Protein AF-F5CIU0-F1 (afdb_monomer_lite)

Organism: NCBI:txid401106

Foldseek 3Di:
DVVQVLCCVAQVHPVSVVVVQVVLVVPQDAWWKWFWWQDPVVRHIDIWIGHDPDPGDDPPIGTDDIDTD

Sequence (69 aa):
GELASAIDEAFGSFDKFQAQFNAVATTIQGNGWAALSWDPIGKTLITQQLRDHHNNLILPTVPILLVDV

Structure (mmCIF, N/CA/C/O backbone):
data_AF-F5CIU0-F1
#
_entry.id   AF-F5CIU0-F1
#
loop_
_atom_site.group_PDB
_atom_site.id
_atom_site.type_symbol
_atom_site.label_atom_id
_atom_site.label_alt_id
_atom_site.label_comp_id
_atom_site.label_asym_id
_atom_site.label_entity_id
_atom_site.label_seq_id
_atom_site.pdbx_PDB_ins_code
_atom_site.Cartn_x
_atom_site.Cartn_y
_atom_site.Cartn_z
_atom_site.occupancy
_atom_site.B_iso_or_equiv
_atom_site.auth_seq_id
_atom_site.auth_comp_id
_atom_site.auth_asym_id
_atom_site.auth_atom_id
_atom_site.pdbx_PDB_model_num
ATOM 1 N N . GLY A 1 1 ? -8.906 -6.177 14.754 1.00 93.94 1 GLY A N 1
ATOM 2 C CA . GLY A 1 1 ? -7.701 -5.731 15.487 1.00 93.94 1 GLY A CA 1
ATOM 3 C C . GLY A 1 1 ? -7.215 -4.429 14.884 1.00 93.94 1 GLY A C 1
ATOM 4 O O . GLY A 1 1 ? -7.667 -4.113 13.793 1.00 93.94 1 GLY A O 1
ATOM 5 N N . GLU A 1 2 ? -6.319 -3.701 15.553 1.00 95.00 2 GLU A N 1
ATOM 6 C CA . GLU A 1 2 ? -5.925 -2.331 15.156 1.00 95.00 2 GLU A CA 1
ATOM 7 C C . GLU A 1 2 ? -5.434 -2.231 13.704 1.00 95.00 2 GLU A C 1
ATOM 9 O O . GLU A 1 2 ? -5.897 -1.373 12.960 1.00 95.00 2 GLU A O 1
ATOM 14 N N . LEU A 1 3 ? -4.588 -3.167 13.256 1.00 94.44 3 LEU A N 1
ATOM 15 C CA . LEU A 1 3 ? -4.106 -3.194 11.870 1.00 94.44 3 LEU A CA 1
ATOM 16 C C . LEU A 1 3 ? -5.233 -3.397 10.844 1.00 94.44 3 LEU A C 1
ATOM 18 O O . LEU A 1 3 ? -5.221 -2.766 9.795 1.00 94.44 3 LEU A O 1
ATOM 22 N N . ALA A 1 4 ? -6.209 -4.260 11.139 1.00 96.44 4 ALA A N 1
ATOM 23 C CA . ALA A 1 4 ? -7.334 -4.495 10.232 1.00 96.44 4 ALA A CA 1
ATOM 24 C C . ALA A 1 4 ? -8.188 -3.229 10.078 1.00 96.44 4 ALA A C 1
ATOM 26 O O . ALA A 1 4 ? -8.531 -2.858 8.964 1.00 96.44 4 ALA A O 1
ATOM 27 N N . SER A 1 5 ? -8.444 -2.522 11.184 1.00 97.56 5 SER A N 1
ATOM 28 C CA . SER A 1 5 ? -9.161 -1.245 11.161 1.00 97.56 5 SER A CA 1
ATOM 29 C C . SER A 1 5 ? -8.399 -0.175 10.378 1.00 97.56 5 SER A C 1
ATOM 31 O O . SER A 1 5 ? -8.996 0.490 9.542 1.00 97.56 5 SER A O 1
ATOM 33 N N . ALA A 1 6 ? -7.079 -0.066 10.560 1.00 97.25 6 ALA A N 1
ATOM 34 C CA . ALA A 1 6 ? -6.257 0.862 9.782 1.00 97.25 6 ALA A CA 1
ATOM 35 C C . ALA A 1 6 ? -6.265 0.540 8.273 1.00 97.25 6 ALA A C 1
ATOM 37 O O . ALA A 1 6 ? -6.252 1.449 7.445 1.00 97.25 6 ALA A O 1
ATOM 38 N N . ILE A 1 7 ? -6.305 -0.745 7.902 1.00 98.00 7 ILE A N 1
ATOM 39 C CA . ILE A 1 7 ? -6.450 -1.173 6.503 1.00 98.00 7 ILE A CA 1
ATOM 40 C C . ILE A 1 7 ? -7.823 -0.772 5.954 1.00 98.00 7 ILE A C 1
ATOM 42 O O . ILE A 1 7 ? -7.902 -0.213 4.859 1.00 98.00 7 ILE A O 1
ATOM 46 N N . ASP A 1 8 ? -8.896 -1.026 6.701 1.00 98.06 8 ASP A N 1
ATOM 47 C CA . ASP A 1 8 ? -10.250 -0.661 6.284 1.00 98.06 8 ASP A CA 1
ATOM 48 C C . ASP A 1 8 ? -10.408 0.865 6.151 1.00 98.06 8 ASP A C 1
ATOM 50 O O . ASP A 1 8 ? -11.038 1.334 5.206 1.00 98.06 8 ASP A O 1
ATOM 54 N N . GLU A 1 9 ? -9.784 1.654 7.028 1.00 97.81 9 GLU A N 1
ATOM 55 C CA . GLU A 1 9 ? -9.772 3.120 6.947 1.00 97.81 9 GLU A CA 1
ATOM 56 C C . GLU A 1 9 ? -8.989 3.638 5.731 1.00 97.81 9 GLU A C 1
ATOM 58 O O . GLU A 1 9 ? -9.462 4.531 5.027 1.00 97.81 9 GLU A O 1
ATOM 63 N N . ALA A 1 10 ? -7.807 3.077 5.458 1.00 97.56 10 ALA A N 1
ATOM 64 C CA . ALA A 1 10 ? -6.935 3.552 4.384 1.00 97.56 10 ALA A CA 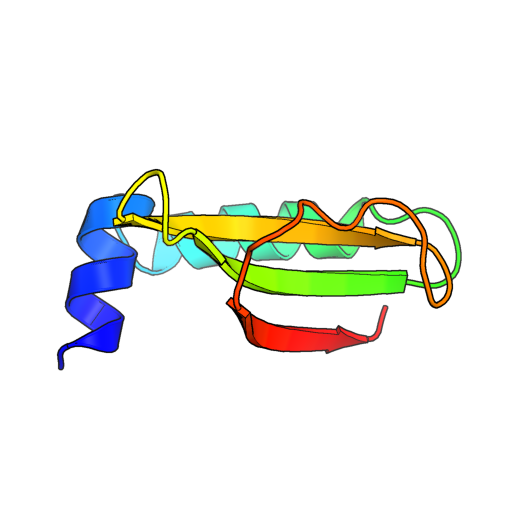1
ATOM 65 C C . ALA A 1 10 ? -7.371 3.084 2.984 1.00 97.56 10 ALA A C 1
ATOM 67 O O . ALA A 1 10 ? -7.216 3.818 2.009 1.00 97.56 10 ALA A O 1
ATOM 68 N N . PHE A 1 11 ? -7.920 1.871 2.871 1.00 97.75 11 PHE A N 1
ATOM 69 C CA . PHE A 1 11 ? -8.201 1.220 1.583 1.00 97.75 11 PHE A CA 1
ATOM 70 C C . PHE A 1 11 ? -9.684 0.870 1.383 1.00 97.75 11 PHE A C 1
ATOM 72 O O . PHE A 1 11 ? -10.094 0.447 0.299 1.00 97.75 11 PHE A O 1
ATOM 79 N N . GLY A 1 12 ? -10.520 1.048 2.406 1.00 97.88 12 GLY A N 1
ATOM 80 C CA . GLY A 1 12 ? -11.961 0.792 2.384 1.00 97.88 12 GLY A CA 1
ATOM 81 C C . GLY A 1 12 ? -12.364 -0.656 2.679 1.00 97.88 12 GLY A C 1
ATOM 82 O O . GLY A 1 12 ? -13.488 -0.885 3.115 1.00 97.88 12 GLY A O 1
ATOM 83 N N . SER A 1 13 ? -11.494 -1.629 2.405 1.00 98.06 13 SER A N 1
ATOM 84 C CA . SER A 1 13 ? -11.613 -3.017 2.866 1.00 98.06 13 SER A CA 1
ATOM 85 C C . SER A 1 13 ? -10.294 -3.764 2.673 1.00 98.06 13 SER A C 1
ATOM 87 O O . SER A 1 13 ? -9.478 -3.384 1.825 1.00 98.06 13 SER A O 1
ATOM 89 N N . PHE A 1 14 ? -10.115 -4.883 3.377 1.00 97.69 14 PHE A N 1
ATOM 90 C CA . PHE A 1 14 ? -8.985 -5.784 3.132 1.00 97.69 14 PHE A CA 1
ATOM 91 C C . PHE A 1 14 ? -8.889 -6.258 1.670 1.00 97.69 14 PHE A C 1
ATOM 93 O O . PHE A 1 14 ? -7.799 -6.259 1.105 1.00 97.69 14 PHE A O 1
ATOM 100 N N . ASP A 1 15 ? -10.009 -6.594 1.024 1.00 98.25 15 ASP A N 1
ATOM 101 C CA . ASP A 1 15 ? -10.004 -7.047 -0.378 1.00 98.25 15 ASP A CA 1
ATOM 102 C C . ASP A 1 15 ? -9.515 -5.952 -1.336 1.00 98.25 15 ASP A C 1
ATOM 104 O O . ASP A 1 15 ? -8.767 -6.221 -2.277 1.00 98.25 15 ASP A O 1
ATOM 108 N N . LYS A 1 16 ? -9.899 -4.692 -1.084 1.00 98.25 16 LYS A N 1
ATOM 109 C CA . LYS A 1 16 ? -9.419 -3.542 -1.863 1.00 98.25 16 LYS A CA 1
ATOM 110 C C . LYS A 1 16 ? -7.935 -3.295 -1.634 1.00 98.25 16 LYS A C 1
ATOM 112 O O . LYS A 1 16 ? -7.209 -3.070 -2.601 1.00 98.25 16 LYS A O 1
ATOM 117 N N . PHE A 1 17 ? -7.486 -3.390 -0.383 1.00 98.00 17 PHE A N 1
ATOM 118 C CA . PHE A 1 17 ? -6.066 -3.360 -0.049 1.00 98.00 17 PHE A CA 1
ATOM 119 C C . PHE A 1 17 ? -5.304 -4.452 -0.806 1.00 98.00 17 PHE A C 1
ATOM 121 O O . PHE A 1 17 ? -4.326 -4.145 -1.479 1.00 98.00 17 PHE A O 1
ATOM 128 N N . GLN A 1 18 ? -5.765 -5.703 -0.755 1.00 97.31 18 GLN A N 1
ATOM 129 C CA . GLN A 1 18 ? -5.102 -6.824 -1.414 1.00 97.31 18 GLN A CA 1
ATOM 130 C C . GLN A 1 18 ? -5.047 -6.625 -2.934 1.00 97.31 18 GLN A C 1
ATOM 132 O O . GLN A 1 18 ? -4.000 -6.840 -3.541 1.00 97.31 18 GLN A O 1
ATOM 137 N N . ALA A 1 19 ? -6.138 -6.163 -3.552 1.00 98.12 19 ALA A N 1
ATOM 138 C CA . ALA A 1 19 ? -6.166 -5.843 -4.976 1.00 98.12 19 ALA A CA 1
ATOM 139 C C . ALA A 1 19 ? -5.150 -4.746 -5.344 1.00 98.12 19 ALA A C 1
ATOM 141 O O . ALA A 1 19 ? -4.380 -4.916 -6.291 1.00 98.12 19 ALA A O 1
ATOM 142 N N . GLN A 1 20 ? -5.102 -3.651 -4.577 1.00 97.25 20 GLN A N 1
ATOM 143 C CA . GLN A 1 20 ? -4.141 -2.567 -4.793 1.00 97.25 20 GLN A CA 1
ATOM 144 C C . GLN A 1 20 ? -2.698 -3.029 -4.564 1.00 97.25 20 GLN A C 1
ATOM 146 O O . GLN A 1 20 ? -1.824 -2.740 -5.377 1.00 97.25 20 GLN A O 1
ATOM 151 N N . PHE A 1 21 ? -2.441 -3.770 -3.489 1.00 97.00 21 PHE A N 1
ATOM 152 C CA . PHE A 1 2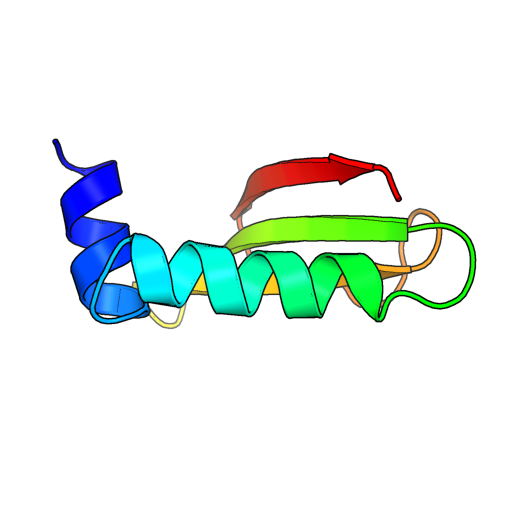1 ? -1.113 -4.266 -3.145 1.00 97.00 21 PHE A CA 1
ATOM 153 C C . PHE A 1 21 ? -0.588 -5.254 -4.195 1.00 97.00 21 PHE A C 1
ATOM 155 O O . PHE A 1 21 ? 0.562 -5.159 -4.618 1.00 97.00 21 PHE A O 1
ATOM 162 N N . ASN A 1 22 ? -1.449 -6.140 -4.703 1.00 96.56 22 ASN A N 1
ATOM 163 C CA . ASN A 1 22 ? -1.111 -7.039 -5.806 1.00 96.56 22 ASN A CA 1
ATOM 164 C C . ASN A 1 22 ? -0.806 -6.271 -7.097 1.00 96.56 22 ASN A C 1
ATOM 166 O O . ASN A 1 22 ? 0.148 -6.605 -7.797 1.00 96.56 22 ASN A O 1
ATOM 170 N N . ALA A 1 23 ? -1.577 -5.229 -7.418 1.00 95.94 23 ALA A N 1
ATOM 171 C CA . ALA A 1 23 ? -1.283 -4.375 -8.568 1.00 95.94 23 ALA A CA 1
ATOM 172 C C . ALA A 1 23 ? 0.072 -3.667 -8.404 1.00 95.94 23 ALA A C 1
ATOM 174 O O . ALA A 1 23 ? 0.860 -3.608 -9.345 1.00 95.94 23 ALA A O 1
ATOM 175 N N . VAL A 1 24 ? 0.378 -3.187 -7.196 1.00 93.31 24 VAL A N 1
ATOM 176 C CA . VAL A 1 24 ? 1.674 -2.588 -6.856 1.00 93.31 24 VAL A CA 1
ATOM 177 C C . VAL A 1 24 ? 2.809 -3.583 -7.074 1.00 93.31 24 VAL A C 1
ATOM 179 O O . VAL A 1 24 ? 3.753 -3.230 -7.766 1.00 93.31 24 VAL A O 1
ATOM 182 N N . ALA A 1 25 ? 2.700 -4.810 -6.562 1.00 93.38 25 ALA A N 1
ATOM 183 C CA . ALA A 1 25 ? 3.728 -5.840 -6.716 1.00 93.38 25 ALA A CA 1
ATOM 184 C C . ALA A 1 25 ? 3.929 -6.268 -8.176 1.00 93.38 25 ALA A C 1
ATOM 186 O O . ALA A 1 25 ? 5.048 -6.301 -8.671 1.00 93.38 25 ALA A O 1
ATOM 187 N N . THR A 1 26 ? 2.843 -6.542 -8.897 1.00 94.62 26 THR A N 1
ATOM 188 C CA . THR A 1 26 ? 2.902 -7.094 -10.264 1.00 94.62 26 THR A CA 1
ATOM 189 C C . THR A 1 26 ? 3.342 -6.093 -11.331 1.00 94.62 26 THR A C 1
ATOM 191 O O . THR A 1 26 ? 3.674 -6.497 -12.444 1.00 94.62 26 THR A O 1
ATOM 194 N N . THR A 1 27 ? 3.344 -4.794 -11.022 1.00 92.19 27 THR A N 1
ATOM 195 C CA . THR A 1 27 ? 3.742 -3.741 -11.970 1.00 92.19 27 THR A CA 1
ATOM 196 C C . THR A 1 27 ? 5.174 -3.244 -11.768 1.00 92.19 27 THR A C 1
ATOM 198 O O . THR A 1 27 ? 5.632 -2.3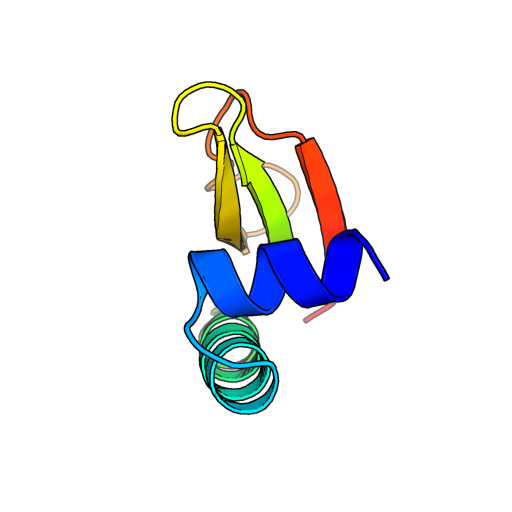99 -12.541 1.00 92.19 27 THR A O 1
ATOM 201 N N . ILE A 1 28 ? 5.909 -3.788 -10.789 1.00 88.75 28 ILE A N 1
ATOM 202 C CA . ILE A 1 28 ? 7.340 -3.521 -10.625 1.00 88.75 28 ILE A CA 1
ATOM 203 C C . ILE A 1 28 ? 8.089 -4.102 -11.829 1.00 88.75 28 ILE A C 1
ATOM 205 O O . ILE A 1 28 ? 7.963 -5.272 -12.177 1.00 88.75 28 ILE A O 1
ATOM 209 N N . GLN A 1 29 ? 8.858 -3.251 -12.505 1.00 83.69 29 GLN A N 1
ATOM 210 C CA . GLN A 1 29 ? 9.663 -3.636 -13.660 1.00 83.69 29 GLN A CA 1
ATOM 211 C C . GLN A 1 29 ? 11.122 -3.854 -13.246 1.00 83.69 29 GLN A C 1
ATOM 213 O O . GLN A 1 29 ? 11.832 -2.879 -12.974 1.00 83.69 29 GLN A O 1
ATOM 218 N N . GLY A 1 30 ? 11.585 -5.103 -13.289 1.00 85.19 30 GLY A N 1
ATOM 219 C CA . GLY A 1 30 ? 12.899 -5.502 -12.773 1.00 85.19 30 GLY A CA 1
ATOM 220 C C . GLY A 1 30 ? 12.801 -5.935 -11.312 1.00 85.19 30 GLY A C 1
ATOM 221 O O . GLY A 1 30 ? 11.725 -6.323 -10.876 1.00 85.19 30 GLY A O 1
ATOM 222 N N . ASN A 1 31 ? 13.905 -5.848 -10.574 1.00 86.81 31 ASN A N 1
ATOM 223 C CA . ASN A 1 31 ? 13.932 -6.226 -9.162 1.00 86.81 31 ASN A CA 1
ATOM 224 C C . ASN A 1 31 ? 13.332 -5.119 -8.294 1.00 86.81 31 ASN A C 1
ATOM 226 O O . ASN A 1 31 ? 13.603 -3.926 -8.503 1.00 86.81 31 ASN A O 1
ATOM 230 N N . GLY A 1 32 ? 12.569 -5.504 -7.280 1.00 90.81 32 GLY A N 1
ATOM 231 C CA . GLY A 1 32 ? 12.082 -4.545 -6.304 1.00 90.81 32 GLY A CA 1
ATOM 232 C C . GLY A 1 32 ? 11.202 -5.153 -5.226 1.00 90.81 32 GLY A C 1
ATOM 233 O O . GLY A 1 32 ? 11.037 -6.362 -5.128 1.00 90.81 32 GLY A O 1
ATOM 234 N N . TRP A 1 33 ? 10.609 -4.278 -4.417 1.00 91.69 33 TRP A N 1
ATOM 235 C CA . TRP A 1 33 ? 9.692 -4.677 -3.354 1.00 91.69 33 TRP A CA 1
ATOM 236 C C . TRP A 1 33 ? 8.385 -3.913 -3.428 1.00 91.69 33 TRP A C 1
ATOM 238 O O . TRP A 1 33 ? 8.363 -2.693 -3.600 1.00 91.69 33 TRP A O 1
ATOM 248 N N . ALA A 1 34 ? 7.284 -4.618 -3.201 1.00 93.69 34 ALA A N 1
ATOM 249 C CA . ALA A 1 34 ? 6.040 -3.981 -2.801 1.00 93.69 34 ALA A CA 1
ATOM 250 C C . ALA A 1 34 ? 6.047 -3.791 -1.283 1.00 93.69 34 ALA A C 1
ATOM 252 O O . ALA A 1 34 ? 6.289 -4.743 -0.538 1.00 93.69 34 ALA A O 1
ATOM 253 N N . ALA A 1 35 ? 5.765 -2.576 -0.819 1.00 93.94 35 ALA A N 1
ATOM 254 C CA . ALA A 1 35 ? 5.722 -2.252 0.601 1.00 93.94 35 ALA A CA 1
ATOM 255 C C . ALA A 1 35 ? 4.354 -1.713 1.020 1.00 93.94 35 ALA A C 1
ATOM 257 O O . ALA A 1 35 ? 3.756 -0.896 0.322 1.00 93.94 35 ALA A O 1
ATOM 258 N N . LEU A 1 36 ? 3.874 -2.159 2.179 1.00 96.31 36 LEU A N 1
ATOM 259 C CA . LEU A 1 36 ? 2.846 -1.471 2.953 1.00 96.31 36 LEU A CA 1
ATOM 260 C C . LEU A 1 36 ? 3.567 -0.686 4.041 1.00 96.31 36 LEU A C 1
ATOM 262 O O . LEU A 1 36 ? 4.294 -1.281 4.842 1.00 96.31 36 LEU A O 1
ATOM 266 N N . SER A 1 37 ? 3.332 0.618 4.092 1.00 95.50 37 SER A N 1
ATOM 267 C CA . SER A 1 37 ? 4.014 1.509 5.026 1.00 95.50 37 SER A CA 1
ATOM 268 C C . SER A 1 37 ? 3.044 2.456 5.714 1.00 95.50 37 SER A C 1
ATOM 270 O O . SER A 1 37 ? 2.028 2.852 5.148 1.00 95.50 37 SER A O 1
ATOM 272 N N . TRP A 1 38 ? 3.385 2.844 6.937 1.00 96.00 38 TRP A N 1
ATOM 273 C CA . TRP A 1 38 ? 2.727 3.913 7.674 1.00 96.00 38 TRP A CA 1
ATOM 274 C C . TRP A 1 38 ? 3.336 5.266 7.308 1.00 96.00 38 TRP A C 1
ATOM 276 O O . TRP A 1 38 ? 4.543 5.467 7.464 1.00 96.00 38 TRP A O 1
ATOM 286 N N . ASP A 1 39 ? 2.505 6.201 6.853 1.00 94.94 39 ASP A N 1
ATOM 287 C CA . ASP A 1 39 ? 2.875 7.602 6.680 1.00 94.94 39 ASP A CA 1
ATOM 288 C C . ASP A 1 39 ? 2.557 8.391 7.964 1.00 94.94 39 ASP A C 1
ATOM 290 O O . ASP A 1 39 ? 1.381 8.596 8.280 1.00 94.94 39 ASP A O 1
ATOM 294 N N . PRO A 1 40 ? 3.567 8.879 8.710 1.00 94.56 40 PRO A N 1
ATOM 295 C CA . PRO A 1 40 ? 3.328 9.659 9.919 1.00 94.56 40 PRO A CA 1
ATOM 296 C C . PRO A 1 40 ? 2.767 11.062 9.640 1.00 94.56 40 PRO A C 1
ATOM 298 O O . PRO A 1 40 ? 2.211 11.668 10.558 1.00 94.56 40 PRO A O 1
ATOM 301 N N . ILE A 1 41 ? 2.901 11.586 8.414 1.00 92.81 41 ILE A N 1
ATOM 302 C CA . ILE A 1 41 ? 2.402 12.914 8.034 1.00 92.81 41 ILE A CA 1
ATOM 303 C C . ILE A 1 41 ? 0.894 12.840 7.793 1.00 92.81 41 ILE A C 1
ATOM 305 O O . ILE A 1 41 ? 0.129 13.551 8.445 1.00 92.81 41 ILE A O 1
ATOM 309 N N . GLY A 1 42 ? 0.466 11.952 6.893 1.00 92.88 42 GLY A N 1
ATOM 310 C CA . GLY A 1 42 ? -0.944 11.699 6.602 1.00 92.88 42 GLY A CA 1
ATOM 311 C C . GLY A 1 42 ? -1.666 10.873 7.668 1.00 92.88 42 GLY A C 1
ATOM 312 O O . GLY A 1 42 ? -2.892 10.814 7.646 1.00 92.88 42 GLY A O 1
ATOM 313 N N . LYS A 1 43 ? -0.925 10.253 8.599 1.00 94.62 43 LYS A N 1
ATOM 314 C CA . LYS A 1 43 ? -1.431 9.292 9.594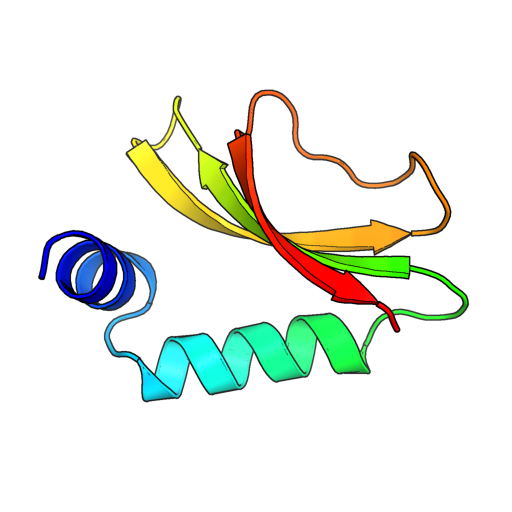 1.00 94.62 43 LYS A CA 1
ATOM 315 C C . LYS A 1 43 ? -2.273 8.193 8.945 1.00 94.62 43 LYS A C 1
ATOM 317 O O . LYS A 1 43 ? -3.385 7.913 9.382 1.00 94.62 43 LYS A O 1
ATOM 322 N N . THR A 1 44 ? -1.746 7.603 7.877 1.00 96.38 44 THR A N 1
ATOM 323 C CA . THR A 1 44 ? -2.457 6.594 7.090 1.00 96.38 44 THR A CA 1
ATOM 324 C C . THR A 1 44 ? -1.512 5.517 6.570 1.00 96.38 44 THR A C 1
ATOM 326 O O . THR A 1 44 ? -0.291 5.692 6.547 1.00 96.38 44 THR A O 1
ATOM 329 N N . LEU A 1 45 ? -2.082 4.389 6.151 1.00 97.12 45 LEU A N 1
ATOM 330 C CA . LEU A 1 45 ? -1.354 3.341 5.449 1.00 97.12 45 LEU A CA 1
ATOM 331 C C . LEU A 1 45 ? -1.285 3.651 3.954 1.00 97.12 45 LEU A C 1
ATOM 333 O O . LEU A 1 45 ? -2.263 4.075 3.342 1.00 97.12 45 LEU A O 1
ATOM 337 N N . ILE A 1 46 ? -0.131 3.380 3.354 1.00 95.50 46 ILE A N 1
ATOM 338 C CA . ILE A 1 46 ? 0.106 3.547 1.922 1.00 95.50 46 ILE A CA 1
ATOM 339 C C . ILE A 1 46 ? 0.798 2.317 1.336 1.00 95.50 46 ILE A C 1
ATOM 341 O O . ILE A 1 46 ? 1.554 1.625 2.017 1.00 95.50 46 ILE A O 1
ATOM 345 N N . THR A 1 47 ? 0.573 2.069 0.047 1.00 95.00 47 THR A N 1
ATOM 346 C CA . THR A 1 47 ? 1.321 1.068 -0.726 1.00 95.00 47 THR A CA 1
ATOM 347 C C . THR A 1 47 ? 2.404 1.742 -1.558 1.00 95.00 47 THR A C 1
ATOM 349 O O . THR A 1 47 ? 2.129 2.742 -2.222 1.00 95.00 47 THR A O 1
ATOM 352 N N . GLN A 1 48 ? 3.608 1.183 -1.578 1.00 92.31 48 GLN A N 1
ATOM 353 C CA . GLN A 1 48 ? 4.759 1.727 -2.296 1.00 92.31 48 GLN A CA 1
ATOM 354 C C . GLN A 1 48 ? 5.411 0.653 -3.168 1.00 92.31 48 GLN A C 1
ATOM 356 O O . GLN A 1 48 ? 5.425 -0.522 -2.810 1.00 92.31 48 GLN A O 1
ATOM 361 N N . GLN A 1 49 ? 5.984 1.081 -4.292 1.00 91.00 49 GLN A N 1
ATOM 362 C CA . GLN A 1 49 ? 6.914 0.277 -5.084 1.00 91.00 49 GLN A CA 1
ATOM 363 C C . GLN A 1 49 ? 8.322 0.765 -4.789 1.00 91.00 49 GLN A C 1
ATOM 365 O O . GLN A 1 49 ?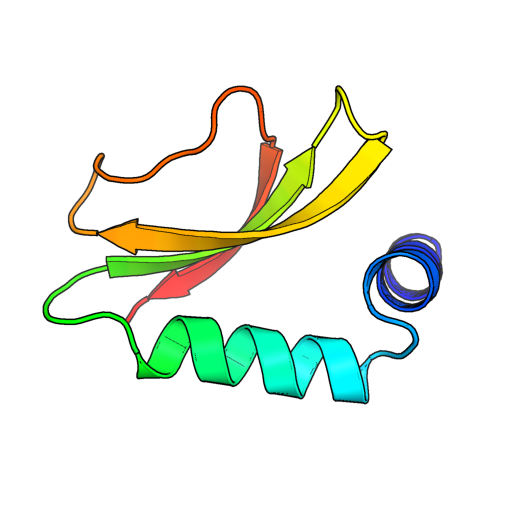 8.615 1.934 -5.032 1.00 91.00 49 GLN A O 1
ATOM 370 N N . LEU A 1 50 ? 9.186 -0.112 -4.304 1.00 87.50 50 LEU A N 1
ATOM 371 C CA . LEU A 1 50 ? 10.614 0.136 -4.217 1.00 87.50 50 LEU A CA 1
ATOM 372 C C . LEU A 1 50 ? 11.256 -0.555 -5.410 1.00 87.50 50 LEU A C 1
ATOM 374 O O . LEU A 1 50 ? 10.981 -1.725 -5.662 1.00 87.50 50 LEU A O 1
ATOM 378 N N . ARG A 1 51 ? 12.095 0.168 -6.146 1.00 80.19 51 ARG A N 1
ATOM 379 C CA . ARG A 1 51 ? 12.876 -0.406 -7.244 1.00 80.19 51 ARG A CA 1
ATOM 380 C C . ARG A 1 51 ? 14.324 -0.519 -6.811 1.00 80.19 51 ARG A C 1
ATOM 382 O O . ARG A 1 51 ? 14.855 0.418 -6.204 1.00 80.19 51 ARG A O 1
ATOM 389 N N . ASP A 1 52 ? 14.953 -1.635 -7.155 1.00 78.62 52 ASP A N 1
ATOM 390 C CA . ASP A 1 52 ? 16.278 -1.982 -6.650 1.00 78.62 52 ASP A CA 1
ATOM 391 C C . ASP A 1 52 ? 16.311 -1.840 -5.114 1.00 78.62 52 ASP A C 1
ATOM 393 O O . ASP A 1 52 ? 15.301 -2.048 -4.444 1.00 78.62 52 ASP A O 1
ATOM 397 N N . HIS A 1 53 ? 17.453 -1.477 -4.525 1.00 67.12 53 HIS A N 1
ATOM 398 C CA . HIS A 1 53 ? 17.601 -1.459 -3.066 1.00 67.12 53 HIS A CA 1
ATOM 399 C C . HIS A 1 53 ? 17.289 -0.108 -2.389 1.00 67.12 53 HIS A C 1
ATOM 401 O O . HIS A 1 53 ? 17.321 -0.011 -1.164 1.00 67.12 53 HIS A O 1
ATOM 407 N N . HIS A 1 54 ? 17.039 0.955 -3.161 1.00 64.62 54 HIS A N 1
ATOM 408 C CA . HIS A 1 54 ? 17.029 2.331 -2.636 1.00 64.62 54 HIS A CA 1
ATOM 409 C C . HIS A 1 54 ? 16.182 3.330 -3.433 1.00 64.62 54 HIS A C 1
ATOM 411 O O . HIS A 1 54 ? 16.013 4.468 -2.989 1.00 64.62 54 HIS A O 1
ATOM 417 N N . ASN A 1 55 ? 15.638 2.955 -4.594 1.00 70.00 55 ASN A N 1
ATOM 418 C CA . ASN A 1 55 ? 14.893 3.898 -5.420 1.00 70.00 55 ASN A CA 1
ATOM 419 C C . ASN A 1 55 ? 13.394 3.859 -5.092 1.00 70.00 55 ASN A C 1
ATOM 421 O O . ASN A 1 55 ? 12.820 2.803 -4.836 1.00 70.00 55 ASN A O 1
ATOM 425 N N . ASN A 1 56 ? 12.757 5.034 -5.173 1.00 70.25 56 ASN A N 1
ATOM 426 C CA . ASN A 1 56 ? 11.309 5.235 -5.026 1.00 70.25 56 ASN A CA 1
ATOM 427 C C . ASN A 1 56 ? 10.740 5.061 -3.597 1.00 70.25 56 ASN A C 1
ATOM 429 O O . ASN A 1 56 ? 9.550 4.815 -3.409 1.00 70.25 56 ASN A O 1
ATOM 433 N N . LEU A 1 57 ? 11.580 5.255 -2.577 1.00 70.25 57 LEU A N 1
ATOM 434 C CA . LEU A 1 57 ? 11.137 5.397 -1.189 1.00 70.25 57 LEU A CA 1
ATOM 435 C C . LEU A 1 57 ? 10.464 6.759 -0.965 1.00 70.25 57 LEU A C 1
ATOM 437 O O . LEU A 1 57 ? 11.051 7.801 -1.258 1.00 70.25 57 LEU A O 1
ATOM 441 N N . ILE A 1 58 ? 9.263 6.760 -0.379 1.00 68.38 58 ILE A N 1
ATOM 442 C CA . ILE A 1 58 ? 8.642 7.988 0.139 1.00 68.38 58 ILE A CA 1
ATOM 443 C C . ILE A 1 58 ? 9.102 8.137 1.589 1.00 68.38 58 ILE A C 1
ATOM 445 O O . ILE A 1 58 ? 8.683 7.387 2.462 1.00 68.38 58 ILE A O 1
ATOM 449 N N . LEU A 1 59 ? 10.000 9.079 1.859 1.00 78.69 59 LEU A N 1
ATOM 450 C CA . LEU A 1 59 ? 10.393 9.412 3.228 1.00 78.69 59 LEU A CA 1
ATOM 451 C C . LEU A 1 59 ? 9.402 10.436 3.807 1.00 78.69 59 LEU A C 1
ATOM 453 O O . LEU A 1 59 ? 8.995 11.334 3.068 1.00 78.69 59 LEU A O 1
ATOM 457 N N . PRO A 1 60 ? 9.027 10.357 5.101 1.00 86.19 60 PRO A N 1
ATOM 458 C CA . PRO A 1 60 ? 9.566 9.500 6.164 1.00 86.19 60 PRO A CA 1
ATOM 459 C C . PRO A 1 60 ? 8.614 8.348 6.567 1.00 86.19 60 PRO A C 1
ATOM 461 O O . PRO A 1 60 ? 8.164 8.285 7.710 1.00 86.19 60 PRO A O 1
ATOM 464 N N . THR A 1 61 ? 8.266 7.440 5.651 1.00 92.38 61 THR A N 1
ATOM 465 C CA . THR A 1 61 ? 7.321 6.348 5.963 1.00 92.38 61 THR A CA 1
ATOM 466 C C . THR A 1 61 ? 7.982 5.191 6.719 1.00 92.38 61 THR A C 1
ATOM 468 O O . THR A 1 61 ? 9.163 4.912 6.512 1.00 92.38 61 THR A O 1
ATOM 471 N N . VAL A 1 62 ? 7.216 4.472 7.546 1.00 93.31 62 VAL A N 1
ATOM 472 C CA . VAL A 1 62 ? 7.673 3.291 8.303 1.00 93.31 62 VAL A CA 1
ATOM 473 C C . VAL A 1 62 ? 7.138 2.006 7.654 1.00 93.31 62 VAL A C 1
ATOM 475 O O . VAL A 1 62 ? 5.919 1.832 7.623 1.00 93.31 62 VAL A O 1
ATOM 478 N N . PRO A 1 63 ? 7.993 1.095 7.151 1.00 92.00 63 PRO A N 1
ATOM 479 C CA . PRO A 1 63 ? 7.541 -0.137 6.505 1.00 92.00 63 PRO A CA 1
ATOM 480 C C . PRO A 1 63 ? 6.959 -1.137 7.516 1.00 92.00 63 PRO A C 1
ATOM 482 O O . PRO A 1 63 ? 7.514 -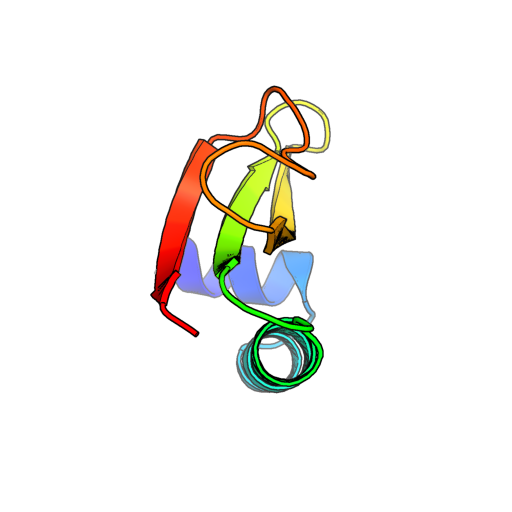1.339 8.595 1.00 92.00 63 PRO A O 1
ATOM 485 N N . ILE A 1 64 ? 5.847 -1.777 7.145 1.00 94.75 64 ILE A N 1
ATOM 486 C CA . ILE A 1 64 ? 5.118 -2.773 7.953 1.00 94.75 64 ILE A CA 1
ATOM 487 C C . ILE A 1 64 ? 5.181 -4.157 7.298 1.00 94.75 64 ILE A C 1
ATOM 489 O O . ILE A 1 64 ? 5.417 -5.153 7.977 1.00 94.75 64 ILE A O 1
ATOM 493 N N . LEU A 1 65 ? 4.970 -4.220 5.981 1.00 94.44 65 LEU A N 1
ATOM 494 C CA . LEU A 1 65 ? 5.040 -5.445 5.183 1.00 94.44 65 LEU A CA 1
ATOM 495 C C . LEU A 1 65 ? 5.844 -5.169 3.917 1.00 94.44 65 LEU A C 1
ATOM 497 O O . LEU A 1 65 ? 5.615 -4.160 3.257 1.00 94.44 65 LEU A O 1
ATOM 501 N N . LEU A 1 66 ? 6.742 -6.088 3.574 1.00 93.06 66 LEU A N 1
ATOM 502 C CA . LEU A 1 66 ? 7.543 -6.069 2.354 1.00 93.06 66 LEU A CA 1
ATOM 503 C C . LEU A 1 66 ? 7.381 -7.410 1.638 1.00 93.06 66 LEU A C 1
ATOM 505 O O . LEU A 1 66 ? 7.451 -8.461 2.277 1.00 93.06 66 LEU A O 1
ATOM 509 N N . VAL A 1 67 ? 7.173 -7.364 0.325 1.00 93.38 67 VAL A N 1
ATOM 510 C CA . VAL A 1 67 ? 7.152 -8.540 -0.551 1.00 93.38 67 VAL A CA 1
ATOM 511 C C . VAL A 1 67 ? 8.195 -8.355 -1.643 1.00 93.38 67 VAL A C 1
ATOM 513 O O . VAL A 1 67 ? 8.188 -7.331 -2.320 1.00 93.38 67 VAL A O 1
ATOM 516 N N . ASP A 1 68 ? 9.077 -9.346 -1.770 1.00 90.56 68 ASP A N 1
ATOM 517 C CA . ASP A 1 68 ? 10.108 -9.463 -2.810 1.00 90.56 68 ASP A CA 1
ATOM 518 C C . ASP A 1 68 ? 9.490 -9.882 -4.143 1.00 90.56 68 ASP A C 1
ATOM 520 O O . ASP A 1 68 ? 8.662 -10.800 -4.174 1.00 90.56 68 ASP A O 1
ATOM 524 N N . VAL A 1 69 ? 9.858 -9.166 -5.208 1.00 87.38 69 VAL A N 1
ATOM 525 C CA . VAL A 1 69 ? 9.363 -9.334 -6.584 1.00 87.38 69 VAL A CA 1
ATOM 526 C C . VAL A 1 69 ? 10.549 -9.414 -7.536 1.00 87.38 69 VAL A C 1
ATOM 528 O O . VAL A 1 69 ? 10.566 -10.388 -8.322 1.00 87.38 69 VAL A O 1
#

InterPro domains:
  IPR019832 Manganese/iron superoxide dismutase, C-terminal [PF02777] (1-69)
  IPR036314 Manganese/iron superoxide dismutase, C-terminal domain superfamily [G3DSA:3.55.40.20] (1-69)
  IPR036314 Manganese/iron superoxide dismutase, C-terminal domain superfamily [SSF54719] (1-69)
  IPR050265 Iron/Manganese Superoxide Dismutase [PTHR11404] (1-69)

Secondary structure (DSSP, 8-state):
-HHHHHHHHHHSSHHHHHHHHHHHHHT--SSEEEEEEEETTTTEEEEEEEETTTBT--TT-EEEEEEE-

pLDDT: mean 91.31, std 8.4, range [64.62, 98.25]

Radius of gyration: 11.78 Å; chains: 1; bounding box: 30×22×29 Å